Protein AF-D9XPL3-F1 (afdb_monomer_lite)

Structure (mmCIF, N/CA/C/O backbone):
data_AF-D9XPL3-F1
#
_entry.id   AF-D9XPL3-F1
#
loop_
_atom_site.group_PDB
_atom_site.id
_atom_site.type_symbol
_atom_site.label_atom_id
_atom_site.label_alt_id
_atom_site.label_comp_id
_atom_site.label_asym_id
_atom_site.label_entity_id
_atom_site.label_seq_id
_atom_site.pdbx_PDB_ins_code
_atom_site.Cartn_x
_atom_site.Cartn_y
_atom_site.Cartn_z
_atom_site.occupancy
_atom_site.B_iso_or_equiv
_atom_site.auth_seq_id
_atom_site.auth_comp_id
_atom_site.auth_asym_id
_atom_site.auth_atom_id
_atom_site.pdbx_PDB_model_num
ATOM 1 N N . ARG A 1 1 ? -35.075 23.722 -64.804 1.00 48.12 1 ARG A N 1
ATOM 2 C CA . ARG A 1 1 ? -35.517 22.587 -63.957 1.00 48.12 1 ARG A CA 1
ATOM 3 C C . ARG A 1 1 ? -35.398 21.307 -64.775 1.00 48.12 1 ARG A C 1
ATOM 5 O O . ARG A 1 1 ? -35.584 21.422 -65.984 1.00 48.12 1 ARG A O 1
ATOM 12 N N . PRO A 1 2 ? -35.054 20.153 -64.180 1.00 50.97 2 PRO A N 1
ATOM 13 C CA . PRO A 1 2 ? -35.128 19.821 -62.749 1.00 50.97 2 PRO A CA 1
ATOM 14 C C . PRO A 1 2 ? -33.791 20.098 -62.037 1.00 50.97 2 PRO A C 1
ATOM 16 O O . PRO A 1 2 ? -32.741 20.013 -62.657 1.00 50.97 2 PRO A O 1
ATOM 19 N N . ASP A 1 3 ? -33.767 20.752 -60.878 1.00 35.22 3 ASP A N 1
ATOM 20 C CA . ASP A 1 3 ? -34.255 20.353 -59.541 1.00 35.22 3 ASP A CA 1
ATOM 21 C C . ASP A 1 3 ? -33.229 19.480 -58.806 1.00 35.22 3 ASP A C 1
ATOM 23 O O . ASP A 1 3 ? -32.960 18.344 -59.182 1.00 35.22 3 ASP A O 1
ATOM 27 N N . GLY A 1 4 ? -32.644 20.069 -57.762 1.00 40.88 4 GLY A N 1
ATOM 28 C CA . GLY A 1 4 ? -31.617 19.480 -56.910 1.00 40.88 4 GLY A CA 1
ATOM 29 C C . GLY A 1 4 ? -31.113 20.490 -55.880 1.00 40.88 4 GLY A C 1
ATOM 30 O O . GLY A 1 4 ? -29.925 20.783 -55.816 1.00 40.88 4 GLY A O 1
ATOM 31 N N . GLU A 1 5 ? -32.044 21.089 -55.141 1.00 39.19 5 GLU A N 1
ATOM 32 C CA . GLU A 1 5 ? -31.789 21.881 -53.940 1.00 39.19 5 GLU A CA 1
ATOM 33 C C . GLU A 1 5 ? -31.212 20.954 -52.859 1.00 39.19 5 GLU A C 1
ATOM 35 O O . GLU A 1 5 ? -31.862 19.986 -52.469 1.00 39.19 5 GLU A O 1
ATOM 40 N N . VAL A 1 6 ? -29.988 21.219 -52.391 1.00 47.56 6 VAL A N 1
ATOM 41 C CA . VAL A 1 6 ? -29.463 20.606 -51.164 1.00 47.56 6 VAL A CA 1
ATOM 42 C C . VAL A 1 6 ? -28.973 21.718 -50.253 1.00 47.56 6 VAL A C 1
ATOM 44 O O . VAL A 1 6 ? -27.878 22.262 -50.389 1.00 47.56 6 VAL A O 1
ATOM 47 N N . ASP A 1 7 ? -29.874 22.061 -49.345 1.00 41.50 7 ASP A N 1
ATOM 48 C CA . ASP A 1 7 ? -29.659 22.838 -48.141 1.00 41.50 7 ASP A CA 1
ATOM 49 C C . ASP A 1 7 ? -28.531 22.201 -47.305 1.00 41.50 7 ASP A C 1
ATOM 51 O O . ASP A 1 7 ? -28.655 21.074 -46.827 1.00 41.50 7 ASP A O 1
ATOM 55 N N . ALA A 1 8 ? -27.421 22.921 -47.133 1.00 40.47 8 ALA A N 1
ATOM 56 C CA . ALA A 1 8 ? -26.372 22.588 -46.172 1.00 40.47 8 ALA A CA 1
ATOM 57 C C . ALA A 1 8 ? -26.423 23.561 -44.985 1.00 40.47 8 ALA A C 1
ATOM 59 O O . ALA A 1 8 ? -25.415 24.134 -44.564 1.00 40.47 8 ALA A O 1
ATOM 60 N N . ARG A 1 9 ? -27.624 23.764 -44.430 1.00 38.47 9 ARG A N 1
ATOM 61 C CA . ARG A 1 9 ? -27.796 24.196 -43.044 1.00 38.47 9 ARG A CA 1
ATOM 62 C C . ARG A 1 9 ? -26.889 23.375 -42.128 1.00 38.47 9 ARG A C 1
ATOM 64 O O . ARG A 1 9 ? -27.020 22.163 -42.005 1.00 38.47 9 ARG A O 1
ATOM 71 N N . ALA A 1 10 ? -26.025 24.106 -41.432 1.00 42.62 10 ALA A N 1
ATOM 72 C CA . ALA A 1 10 ? -25.700 23.886 -40.032 1.00 42.62 10 ALA A CA 1
ATOM 73 C C . ALA A 1 10 ? -25.395 22.432 -39.636 1.00 42.62 10 ALA A C 1
ATOM 75 O O . ALA A 1 10 ? -26.112 21.836 -38.836 1.00 42.62 10 ALA A O 1
ATOM 76 N N . HIS A 1 11 ? -24.259 21.898 -40.088 1.00 35.59 11 HIS A N 1
ATOM 77 C CA . HIS A 1 11 ? -23.628 20.798 -39.365 1.00 35.59 11 HIS A CA 1
ATOM 78 C C . HIS A 1 11 ? -22.646 21.367 -38.341 1.00 35.59 11 HIS A C 1
ATOM 80 O O . HIS A 1 11 ? -21.450 21.517 -38.575 1.00 35.59 11 HIS A O 1
ATOM 86 N N . ARG A 1 12 ? -23.212 21.747 -37.195 1.00 41.97 12 ARG A N 1
ATOM 87 C CA . ARG A 1 12 ? -22.509 21.832 -35.919 1.00 41.97 12 ARG A CA 1
ATOM 88 C C . ARG A 1 12 ? -22.248 20.388 -35.484 1.00 41.97 12 ARG A C 1
ATOM 90 O O . ARG A 1 12 ? -23.215 19.745 -35.080 1.00 41.97 12 ARG A O 1
ATOM 97 N N . PRO A 1 13 ? -21.015 19.855 -35.536 1.00 42.94 13 PRO A N 1
ATOM 98 C CA . PRO A 1 13 ? -20.746 18.620 -34.837 1.00 42.94 13 PRO A CA 1
ATOM 99 C C . PRO A 1 13 ? -20.842 18.904 -33.342 1.00 42.94 13 PRO A C 1
ATOM 101 O O . PRO A 1 13 ? -20.335 19.891 -32.799 1.00 42.94 13 PRO A O 1
ATOM 104 N N . GLU A 1 14 ? -21.642 18.054 -32.734 1.00 38.28 14 GLU A N 1
ATOM 105 C CA . GLU A 1 14 ? -22.142 18.139 -31.391 1.00 38.28 14 GLU A CA 1
ATOM 106 C C . GLU A 1 14 ? -21.009 18.103 -30.369 1.00 38.28 14 GLU A C 1
ATOM 108 O O . GLU A 1 14 ? -19.938 17.531 -30.579 1.00 38.28 14 GLU A O 1
ATOM 113 N N . ARG A 1 15 ? -21.295 18.718 -29.219 1.00 48.12 15 ARG A N 1
ATOM 114 C CA . ARG A 1 15 ? -20.621 18.457 -27.951 1.00 48.12 15 ARG A CA 1
ATOM 115 C C . ARG A 1 15 ? -20.613 16.944 -27.721 1.00 48.12 15 ARG A C 1
ATOM 117 O O . ARG A 1 15 ? -21.549 16.408 -27.133 1.00 48.12 15 ARG A O 1
ATOM 124 N N . SER A 1 16 ? -19.555 16.274 -28.161 1.00 38.81 16 SER A N 1
ATOM 125 C CA . SER A 1 16 ? -19.302 14.897 -27.777 1.00 38.81 16 SER A CA 1
ATOM 126 C C . SER A 1 16 ? -18.972 14.892 -26.294 1.00 38.81 16 SER A C 1
ATOM 128 O O . SER A 1 16 ? -17.940 15.402 -25.863 1.00 38.81 16 SER A O 1
ATOM 130 N N . GLY A 1 17 ? -19.950 14.408 -25.533 1.00 37.59 17 GLY A N 1
ATOM 131 C CA . GLY A 1 17 ? -19.756 13.648 -24.313 1.00 37.59 17 GLY A CA 1
ATOM 132 C C . GLY A 1 17 ? -18.852 14.294 -23.280 1.00 37.59 17 GLY A C 1
ATOM 133 O O . GLY A 1 17 ? -17.640 14.104 -23.280 1.00 37.59 17 GLY A O 1
ATOM 134 N N . ARG A 1 18 ? -19.484 14.921 -22.283 1.00 40.72 18 ARG A N 1
ATOM 135 C CA . ARG A 1 18 ? -18.960 14.887 -20.916 1.00 40.72 18 ARG A CA 1
ATOM 136 C C . ARG A 1 18 ? -18.408 13.479 -20.662 1.00 40.72 18 ARG A C 1
ATOM 138 O O . ARG A 1 18 ? -19.192 12.535 -20.584 1.00 40.72 18 ARG A O 1
ATOM 145 N N . MET A 1 19 ? -17.094 13.348 -20.497 1.00 36.28 19 MET A N 1
ATOM 146 C CA . MET A 1 19 ? -16.513 12.209 -19.795 1.00 36.28 19 MET A CA 1
ATOM 147 C C . MET A 1 19 ? -16.949 12.333 -18.335 1.00 36.28 19 MET A C 1
ATOM 149 O O . MET A 1 19 ? -16.265 12.893 -17.485 1.00 36.28 19 MET A O 1
ATOM 153 N N . SER A 1 20 ? -18.182 11.907 -18.087 1.00 43.06 20 SER A N 1
ATOM 154 C CA . SER A 1 20 ? -18.718 11.694 -16.760 1.00 43.06 20 SER A CA 1
ATOM 155 C C . SER A 1 20 ? -17.988 10.495 -16.158 1.00 43.06 20 SER A C 1
ATOM 157 O O . SER A 1 20 ? -17.951 9.426 -16.764 1.00 43.06 20 SER A O 1
ATOM 159 N N . GLY A 1 21 ? -17.404 10.692 -14.974 1.00 41.41 21 GLY A N 1
ATOM 160 C CA . GLY A 1 21 ? -17.215 9.601 -14.019 1.00 41.41 21 GLY A CA 1
ATOM 161 C C . GLY A 1 21 ? -15.802 9.067 -13.794 1.00 41.41 21 GLY A C 1
ATOM 162 O O . GLY A 1 21 ? -15.675 7.889 -13.480 1.00 41.41 21 GLY A O 1
ATOM 163 N N . ARG A 1 22 ? -14.734 9.871 -13.893 1.00 50.78 22 ARG A N 1
ATOM 164 C CA . ARG A 1 22 ? -13.406 9.442 -13.411 1.00 50.78 22 ARG A CA 1
ATOM 165 C C . ARG A 1 22 ? -12.919 10.371 -12.299 1.00 50.78 22 ARG A C 1
ATOM 167 O O . ARG A 1 22 ? -12.231 11.349 -12.554 1.00 50.78 22 ARG A O 1
ATOM 174 N N . GLY A 1 23 ? -13.355 10.065 -11.076 1.00 50.94 23 GLY A N 1
ATOM 175 C CA . GLY A 1 23 ? -12.946 10.751 -9.847 1.00 50.94 23 GLY A CA 1
ATOM 176 C C . GLY A 1 23 ? -14.115 11.347 -9.068 1.00 50.94 23 GLY A C 1
ATOM 177 O O . GLY A 1 23 ? -14.275 12.558 -9.028 1.00 50.94 23 GLY A O 1
ATOM 178 N N . ALA A 1 24 ? -14.929 10.508 -8.434 1.00 59.75 24 ALA A N 1
ATOM 179 C CA . ALA A 1 24 ? -15.797 10.957 -7.345 1.00 59.75 24 ALA A CA 1
ATOM 180 C C . ALA A 1 24 ? -15.523 10.101 -6.106 1.00 59.75 24 ALA A C 1
ATOM 182 O O . ALA A 1 24 ? -16.426 9.535 -5.500 1.00 59.75 24 ALA A O 1
ATOM 183 N N . GLY A 1 25 ? -14.236 9.966 -5.769 1.00 63.28 25 GLY A N 1
ATOM 184 C CA . GLY A 1 25 ? -13.883 9.702 -4.381 1.00 63.28 25 GLY A CA 1
ATOM 185 C C . GLY A 1 25 ? -14.303 10.908 -3.530 1.00 63.28 25 GLY A C 1
ATOM 186 O O . GLY A 1 25 ? -14.423 12.015 -4.071 1.00 63.28 25 GLY A O 1
ATOM 187 N N . PRO A 1 26 ? -14.559 10.722 -2.227 1.00 77.38 26 PRO A N 1
ATOM 188 C CA . PRO A 1 26 ? -14.839 11.843 -1.341 1.00 77.38 26 PRO A CA 1
ATOM 189 C C . PRO A 1 26 ? -13.692 12.857 -1.435 1.00 77.38 26 PRO A C 1
ATOM 191 O O . PRO A 1 26 ? -12.517 12.485 -1.431 1.00 77.38 26 PRO A O 1
ATOM 194 N N . ASN A 1 27 ? -14.026 14.143 -1.558 1.00 89.50 27 ASN A N 1
ATOM 195 C CA . ASN A 1 27 ? -13.013 15.191 -1.446 1.00 89.50 27 ASN A CA 1
ATOM 196 C C . ASN A 1 27 ? -12.451 15.215 -0.012 1.00 89.50 27 ASN A C 1
ATOM 198 O O . ASN A 1 27 ? -13.060 14.656 0.902 1.00 89.50 27 ASN A O 1
ATOM 202 N N . ALA A 1 28 ? -11.297 15.856 0.189 1.00 88.62 28 ALA A N 1
ATOM 203 C CA . ALA A 1 28 ? -10.603 15.839 1.479 1.00 88.62 28 ALA A CA 1
ATOM 204 C C . ALA A 1 28 ? -11.496 16.302 2.644 1.00 88.62 28 ALA A C 1
ATOM 206 O O . ALA A 1 28 ? -11.501 15.680 3.699 1.00 88.62 28 ALA A O 1
ATOM 207 N N . GLU A 1 29 ? -12.305 17.340 2.426 1.00 90.81 29 GLU A N 1
ATOM 208 C CA . GLU A 1 29 ? -13.243 17.855 3.427 1.00 90.81 29 GLU A CA 1
ATOM 209 C C . GLU A 1 29 ? -14.322 16.824 3.796 1.00 90.81 29 GLU A C 1
ATOM 211 O O . GLU A 1 29 ? -14.607 16.597 4.967 1.00 90.81 29 GLU A O 1
ATOM 216 N N . THR A 1 30 ? -14.909 16.161 2.799 1.00 95.00 30 THR A N 1
ATOM 217 C CA . THR A 1 30 ? -15.938 15.137 3.017 1.00 95.00 30 THR A CA 1
ATOM 218 C C . THR A 1 30 ? -15.348 13.907 3.695 1.00 95.00 30 THR A C 1
ATOM 220 O O . THR A 1 30 ? -15.954 13.386 4.623 1.00 95.00 30 THR A O 1
ATOM 223 N N . ALA A 1 31 ? -14.160 13.469 3.276 1.00 91.25 31 ALA A N 1
ATOM 224 C CA . ALA A 1 31 ? -13.456 12.363 3.914 1.00 91.25 31 ALA A CA 1
ATOM 225 C C . ALA A 1 31 ? -13.111 12.685 5.378 1.00 91.25 31 ALA A C 1
ATOM 227 O O . ALA A 1 31 ? -13.326 11.842 6.243 1.00 91.25 31 ALA A O 1
ATOM 228 N N . GLY A 1 32 ? -12.649 13.910 5.659 1.00 92.06 32 GLY A N 1
ATOM 229 C CA . GLY A 1 32 ? -12.370 14.387 7.015 1.00 92.06 32 GLY A CA 1
ATOM 230 C C . GLY A 1 32 ? -13.606 14.336 7.909 1.00 92.06 32 GLY A C 1
ATOM 231 O O . GLY A 1 32 ? -13.573 13.682 8.947 1.00 92.06 32 GLY A O 1
ATOM 232 N N . ARG A 1 33 ? -14.731 14.900 7.447 1.00 95.44 33 ARG A N 1
ATOM 233 C CA . ARG A 1 33 ? -16.010 14.819 8.175 1.00 95.44 33 ARG A CA 1
ATOM 234 C C . ARG A 1 33 ? -16.449 13.383 8.441 1.00 95.44 33 ARG A C 1
ATOM 236 O O . ARG A 1 33 ? -16.881 13.071 9.539 1.00 95.44 33 ARG A O 1
ATOM 243 N N . MET A 1 34 ? -16.318 12.492 7.460 1.00 94.44 34 MET A N 1
ATOM 244 C CA . MET A 1 34 ? -16.678 11.082 7.646 1.00 94.44 34 MET A CA 1
ATOM 245 C C . MET A 1 34 ? -15.810 10.394 8.709 1.00 94.44 34 MET A C 1
ATOM 247 O O . MET A 1 34 ? -16.309 9.540 9.438 1.00 94.44 34 MET A O 1
ATOM 251 N N . VAL A 1 35 ? -14.521 10.741 8.799 1.00 94.56 35 VAL A N 1
ATOM 252 C CA . VAL A 1 35 ? -13.630 10.233 9.852 1.00 94.56 35 VAL A CA 1
ATOM 253 C C . VAL A 1 35 ? -14.046 10.788 11.215 1.00 94.56 35 VAL A C 1
ATOM 255 O O . VAL A 1 35 ? -14.193 10.005 12.150 1.00 94.56 35 VAL A O 1
ATOM 258 N N . GLU A 1 36 ? -14.309 12.093 11.318 1.00 93.69 36 GLU A N 1
ATOM 259 C CA . GLU A 1 36 ? -14.805 12.735 12.547 1.00 93.69 36 GLU A CA 1
ATOM 260 C C . GLU A 1 36 ? -16.113 12.088 13.030 1.00 93.69 36 GLU A C 1
ATOM 262 O O . GLU A 1 36 ? -16.194 11.641 14.168 1.00 93.69 36 GLU A O 1
ATOM 267 N N . GLU A 1 37 ? -17.092 11.895 12.143 1.00 95.38 37 GLU A N 1
ATOM 268 C CA . GLU A 1 37 ? -18.366 11.231 12.461 1.00 95.38 37 GLU A CA 1
ATOM 269 C C . GLU A 1 37 ? -18.197 9.773 12.931 1.00 95.38 37 GLU A C 1
ATOM 271 O O . GLU A 1 37 ? -19.024 9.239 13.677 1.00 95.38 37 GLU A O 1
ATOM 276 N N . VAL A 1 38 ? -17.164 9.066 12.465 1.00 94.69 38 VAL A N 1
ATOM 277 C CA . VAL A 1 38 ? -16.837 7.719 12.961 1.00 94.69 38 VAL A CA 1
ATOM 278 C C . VAL A 1 38 ? -16.235 7.804 14.362 1.00 94.69 38 VAL A C 1
ATOM 280 O O . VAL A 1 38 ? -16.664 7.052 15.238 1.00 94.69 38 VAL A O 1
ATOM 283 N N . LEU A 1 39 ? -15.287 8.715 14.583 1.00 92.94 39 LEU A N 1
ATOM 284 C CA . LEU A 1 39 ? -14.636 8.906 15.879 1.00 92.94 39 LEU A CA 1
ATOM 285 C C . LEU A 1 39 ? -15.635 9.363 16.951 1.00 92.94 39 LEU A C 1
ATOM 287 O O . LEU A 1 39 ? -15.664 8.780 18.032 1.00 92.94 39 LEU A O 1
ATOM 291 N N . ASP A 1 40 ? -16.529 10.298 16.628 1.00 93.69 40 ASP A N 1
ATOM 292 C CA . ASP A 1 40 ? -17.588 10.766 17.530 1.00 93.69 40 ASP A CA 1
ATOM 293 C C . ASP A 1 40 ? -18.536 9.633 17.935 1.00 93.69 40 ASP A C 1
ATOM 295 O O . ASP A 1 40 ? -18.924 9.512 19.101 1.00 93.69 40 ASP A O 1
ATOM 299 N N . ARG A 1 41 ? -18.889 8.747 16.993 1.00 93.44 41 ARG A N 1
ATOM 300 C CA . ARG A 1 41 ? -19.705 7.564 17.300 1.00 93.44 41 ARG A CA 1
ATOM 301 C C . ARG A 1 41 ? -18.987 6.610 18.246 1.00 93.44 41 ARG A C 1
ATOM 303 O O . ARG A 1 41 ? -19.622 6.116 19.176 1.00 93.44 41 ARG A O 1
ATOM 310 N N . ILE A 1 42 ? -17.691 6.375 18.045 1.00 92.94 42 ILE A N 1
ATOM 311 C CA . ILE A 1 42 ? -16.877 5.550 18.952 1.00 92.94 42 ILE A CA 1
ATOM 312 C C . ILE A 1 42 ? -16.826 6.198 20.344 1.00 92.94 42 ILE A C 1
ATOM 314 O O . ILE A 1 42 ? -17.099 5.527 21.337 1.00 92.94 42 ILE A O 1
ATOM 318 N N . ALA A 1 43 ? -16.6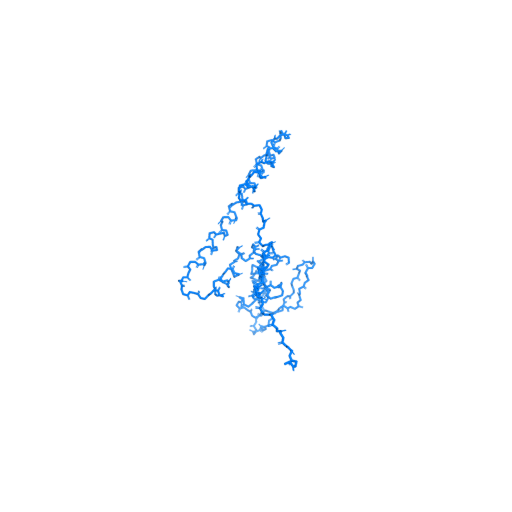01 7.513 20.418 1.00 90.06 43 ALA A N 1
ATOM 319 C CA . ALA A 1 43 ? -16.577 8.262 21.672 1.00 90.06 43 ALA A CA 1
ATOM 320 C C . ALA A 1 43 ? -17.911 8.234 22.421 1.00 90.06 43 ALA A C 1
ATOM 322 O O . ALA A 1 43 ? -17.936 8.071 23.643 1.00 90.06 43 ALA A O 1
ATOM 323 N N . SER A 1 44 ? -19.029 8.316 21.699 1.00 92.19 44 SER A N 1
ATOM 324 C CA . SER A 1 44 ? -20.368 8.269 22.292 1.00 92.19 44 SER A CA 1
ATOM 325 C C . SER A 1 44 ? -20.693 6.938 22.985 1.00 92.19 44 SER A C 1
ATOM 327 O O . SER A 1 44 ? -21.550 6.908 23.868 1.00 92.19 44 SER A O 1
ATOM 329 N N . ALA A 1 45 ? -19.992 5.850 22.642 1.00 87.62 45 ALA A N 1
ATOM 330 C CA . ALA A 1 45 ? -20.152 4.549 23.291 1.00 87.62 45 ALA A CA 1
ATOM 331 C C . ALA A 1 45 ? -19.512 4.483 24.695 1.00 87.62 45 ALA A C 1
ATOM 333 O O . ALA A 1 45 ? -19.766 3.533 25.434 1.00 87.62 45 ALA A O 1
ATOM 334 N N . GLY A 1 46 ? -18.715 5.488 25.083 1.00 82.56 46 GLY A N 1
ATOM 335 C CA . GLY A 1 46 ? -18.151 5.628 26.431 1.00 82.56 46 GLY A CA 1
ATOM 336 C C . GLY A 1 46 ? -16.911 4.776 26.722 1.00 82.56 46 GLY A C 1
ATOM 337 O O . GLY A 1 46 ? -16.445 4.766 27.862 1.00 82.56 46 GLY A O 1
ATOM 338 N N . ASP A 1 47 ? -16.355 4.082 25.725 1.00 91.00 47 ASP A N 1
ATOM 339 C CA . ASP A 1 47 ? -15.126 3.295 25.866 1.00 91.00 47 ASP A CA 1
ATOM 340 C C . ASP A 1 47 ? -13.894 4.114 25.454 1.00 91.00 47 ASP A C 1
ATOM 342 O O . ASP A 1 47 ? -13.581 4.286 24.275 1.00 91.00 47 ASP A O 1
ATOM 346 N N . ARG A 1 48 ? -13.160 4.596 26.459 1.00 90.25 48 ARG A N 1
ATOM 347 C CA . ARG A 1 48 ? -11.933 5.371 26.260 1.00 90.25 48 ARG A CA 1
ATOM 348 C C . ARG A 1 48 ? -10.841 4.586 25.528 1.00 90.25 48 ARG A C 1
ATOM 350 O O . ARG A 1 48 ? -10.135 5.173 24.712 1.00 90.25 48 ARG A O 1
ATOM 357 N N . ALA A 1 49 ? -10.697 3.289 25.800 1.00 93.62 49 ALA A N 1
ATOM 358 C CA . ALA A 1 49 ? -9.658 2.478 25.169 1.00 93.62 49 ALA A CA 1
ATOM 359 C C . ALA A 1 49 ? -9.948 2.280 23.674 1.00 93.62 49 ALA A C 1
ATOM 361 O O . ALA A 1 49 ? -9.027 2.298 22.852 1.00 93.62 49 ALA A O 1
ATOM 362 N N . ALA A 1 50 ? -11.229 2.151 23.310 1.00 92.88 50 ALA A N 1
ATOM 363 C CA . ALA A 1 50 ? -11.654 2.116 21.915 1.00 92.88 50 ALA A CA 1
ATOM 364 C C . ALA A 1 50 ? -11.363 3.440 21.188 1.00 92.88 50 ALA A C 1
ATOM 366 O O . ALA A 1 50 ? -10.873 3.403 20.059 1.00 92.88 50 ALA A O 1
ATOM 367 N N . CYS A 1 51 ? -11.593 4.594 21.829 1.00 92.56 51 CYS A N 1
ATOM 368 C CA . CYS A 1 51 ? -11.235 5.900 21.259 1.00 92.56 51 CYS A CA 1
ATOM 369 C C . CYS A 1 51 ? -9.734 6.027 21.001 1.00 92.56 51 CYS A C 1
ATOM 371 O O . CYS A 1 51 ? -9.331 6.335 19.882 1.00 92.56 51 CYS A O 1
ATOM 373 N N . GLU A 1 52 ? -8.908 5.741 22.011 1.00 94.38 52 GLU A N 1
ATOM 374 C CA . GLU A 1 52 ? -7.446 5.833 21.900 1.00 94.38 52 GLU A CA 1
ATOM 375 C C . GLU A 1 52 ? -6.918 4.903 20.793 1.00 94.38 52 GLU A C 1
ATOM 377 O O . GLU A 1 52 ? -6.073 5.299 19.991 1.00 94.38 52 GLU A O 1
ATOM 382 N N . SER A 1 53 ? -7.480 3.695 20.679 1.00 95.56 53 SER A N 1
ATOM 383 C CA . SER A 1 53 ? -7.132 2.746 19.613 1.00 95.56 53 SER A CA 1
ATOM 384 C C . SER A 1 53 ? -7.549 3.238 18.221 1.00 95.56 53 SER A C 1
ATOM 386 O O . SER A 1 53 ? -6.821 3.028 17.250 1.00 95.56 53 SER A O 1
ATOM 388 N N . ALA A 1 54 ? -8.714 3.881 18.100 1.00 94.69 54 ALA A N 1
ATOM 389 C CA . ALA A 1 54 ? -9.202 4.417 16.832 1.00 94.69 54 ALA A CA 1
ATOM 390 C C . ALA A 1 54 ? -8.366 5.615 16.357 1.00 94.69 54 ALA A C 1
ATOM 392 O O . ALA A 1 54 ? -8.004 5.684 15.182 1.00 94.69 54 ALA A O 1
ATOM 393 N N . GLU A 1 55 ? -8.015 6.528 17.263 1.00 93.88 55 GLU A N 1
ATOM 394 C CA . GLU A 1 55 ? -7.127 7.655 16.966 1.00 93.88 55 GLU A CA 1
ATOM 395 C C . GLU A 1 55 ? -5.730 7.184 16.548 1.00 93.88 55 GLU A C 1
ATOM 397 O O . GLU A 1 55 ? -5.172 7.687 15.569 1.00 93.88 55 GLU A O 1
ATOM 402 N N . GLU A 1 56 ? -5.179 6.189 17.248 1.00 96.88 56 GLU A N 1
ATOM 403 C CA . GLU A 1 56 ? -3.887 5.597 16.900 1.00 96.88 56 GLU A CA 1
ATOM 404 C C . GLU A 1 56 ? -3.930 4.920 15.526 1.00 96.88 56 GLU A C 1
ATOM 406 O O . GLU A 1 56 ? -3.036 5.130 14.706 1.00 96.88 56 GLU A O 1
ATOM 411 N N . LEU A 1 57 ? -4.999 4.180 15.215 1.00 96.81 57 LEU A N 1
ATOM 412 C CA . LEU A 1 57 ? -5.187 3.590 13.890 1.00 96.81 57 LEU A CA 1
ATOM 413 C C . LEU A 1 57 ? -5.175 4.661 12.789 1.00 96.81 57 LEU A C 1
ATOM 415 O O . LEU A 1 57 ? -4.489 4.492 11.780 1.00 96.81 57 LEU A O 1
ATOM 419 N N . VAL A 1 58 ? -5.907 5.766 12.973 1.00 96.19 58 VAL A N 1
ATOM 420 C CA . VAL A 1 58 ? -5.920 6.875 12.004 1.00 96.19 58 VAL A CA 1
ATOM 421 C C . VAL A 1 58 ? -4.520 7.465 11.849 1.00 96.19 58 VAL A C 1
ATOM 423 O O . VAL A 1 58 ? -4.073 7.671 10.722 1.00 96.19 58 VAL A O 1
ATOM 426 N N . ARG A 1 59 ? -3.802 7.691 12.954 1.00 95.88 59 ARG A N 1
ATOM 427 C CA . ARG A 1 59 ? -2.432 8.221 12.940 1.00 95.88 59 ARG A CA 1
ATOM 428 C C . ARG A 1 59 ? -1.487 7.332 12.135 1.00 95.88 59 ARG A C 1
ATOM 430 O O . ARG A 1 59 ? -0.860 7.824 11.200 1.00 95.88 59 ARG A O 1
ATOM 437 N N . VAL A 1 60 ? -1.447 6.035 12.444 1.00 98.06 60 VAL A N 1
ATOM 438 C CA . VAL A 1 60 ? -0.587 5.056 11.761 1.00 98.06 60 VAL A CA 1
ATOM 439 C C . VAL A 1 60 ? -0.913 4.982 10.270 1.00 98.06 60 VAL A C 1
ATOM 441 O O . VAL A 1 60 ? -0.007 4.983 9.437 1.00 98.06 60 VAL A O 1
ATOM 444 N N . LEU A 1 61 ? -2.200 4.967 9.902 1.00 95.88 61 LEU A N 1
ATOM 445 C CA . LEU A 1 61 ? -2.602 4.958 8.494 1.00 95.88 61 LEU A CA 1
ATOM 446 C C . LEU A 1 61 ? -2.173 6.239 7.772 1.00 95.88 61 LEU A C 1
ATOM 448 O O . LEU A 1 61 ? -1.624 6.164 6.674 1.00 95.88 61 LEU A O 1
ATOM 452 N N . MET A 1 62 ? -2.391 7.411 8.370 1.00 95.44 62 MET A N 1
ATOM 453 C CA . MET A 1 62 ? -2.017 8.686 7.755 1.00 95.44 62 MET A CA 1
ATOM 454 C C . MET A 1 62 ? -0.502 8.835 7.602 1.00 95.44 62 MET A C 1
ATOM 456 O O . MET A 1 62 ? -0.048 9.338 6.575 1.00 95.44 62 MET A O 1
ATOM 460 N N . GLU A 1 63 ? 0.279 8.357 8.570 1.00 96.94 63 GLU A N 1
ATOM 461 C CA . GLU A 1 63 ? 1.738 8.305 8.471 1.00 96.94 63 GLU A CA 1
ATOM 462 C C . GLU A 1 63 ? 2.189 7.371 7.341 1.00 96.94 63 GLU A C 1
ATOM 464 O O . GLU A 1 63 ? 2.994 7.764 6.495 1.00 96.94 63 GLU A O 1
ATOM 469 N N . PHE A 1 64 ? 1.605 6.174 7.259 1.00 95.69 64 PHE A N 1
ATOM 470 C CA . PHE A 1 64 ? 1.893 5.201 6.206 1.00 95.69 64 PHE A CA 1
ATOM 471 C C . PHE A 1 64 ? 1.606 5.750 4.797 1.00 95.69 64 PHE A C 1
ATOM 473 O O . PHE A 1 64 ? 2.469 5.694 3.916 1.00 95.69 64 PHE A O 1
ATOM 480 N N . TYR A 1 65 ? 0.425 6.340 4.578 1.00 95.50 65 TYR A N 1
ATOM 481 C CA . TYR A 1 65 ? 0.090 6.965 3.294 1.00 95.50 65 TYR A CA 1
ATOM 482 C C . TYR A 1 65 ? 0.948 8.205 3.015 1.00 95.50 65 TYR A C 1
ATOM 484 O O . TYR A 1 65 ? 1.387 8.405 1.882 1.00 95.50 65 TYR A O 1
ATOM 492 N N . GLY A 1 66 ? 1.234 9.017 4.037 1.00 97.00 66 GLY A N 1
ATOM 493 C CA . GLY A 1 66 ? 2.124 10.171 3.928 1.00 97.00 66 GLY A CA 1
ATOM 494 C C . GLY A 1 66 ? 3.525 9.779 3.452 1.00 97.00 66 GLY A C 1
ATOM 495 O O . GLY A 1 66 ? 4.048 10.389 2.517 1.00 97.00 66 GLY A O 1
ATOM 496 N N . ALA A 1 67 ? 4.098 8.715 4.023 1.00 97.00 67 ALA A N 1
ATOM 497 C CA . ALA A 1 67 ? 5.387 8.169 3.610 1.00 97.00 67 ALA A CA 1
ATOM 498 C C . ALA A 1 67 ? 5.368 7.704 2.146 1.00 97.00 67 ALA A C 1
ATOM 500 O O . ALA A 1 67 ? 6.293 8.002 1.387 1.00 97.00 67 ALA A O 1
ATOM 501 N N . ALA A 1 68 ? 4.297 7.035 1.712 1.00 95.62 68 ALA A N 1
ATOM 502 C CA . ALA A 1 68 ? 4.164 6.603 0.326 1.00 95.62 68 ALA A CA 1
ATOM 503 C C . ALA A 1 68 ? 4.092 7.778 -0.656 1.00 95.62 68 ALA A C 1
ATOM 505 O O . ALA A 1 68 ? 4.761 7.759 -1.690 1.00 95.62 68 ALA A O 1
ATOM 506 N N . PHE A 1 69 ? 3.326 8.822 -0.329 1.00 96.69 69 PHE A N 1
ATOM 507 C CA . PHE A 1 69 ? 3.255 10.021 -1.162 1.00 96.69 69 PHE A CA 1
ATOM 508 C C . PHE A 1 69 ? 4.592 10.758 -1.225 1.00 96.69 69 PHE A C 1
ATOM 510 O O . PHE A 1 69 ? 4.990 11.186 -2.307 1.00 96.69 69 PHE A O 1
ATOM 517 N N . ALA A 1 70 ? 5.312 10.863 -0.105 1.00 96.62 70 ALA A N 1
ATOM 518 C CA . ALA A 1 70 ? 6.646 11.455 -0.082 1.00 96.62 70 ALA A CA 1
ATOM 519 C C . ALA A 1 70 ? 7.607 10.700 -1.017 1.00 96.62 70 ALA A C 1
ATOM 521 O O . ALA A 1 70 ? 8.213 11.312 -1.898 1.00 96.62 70 ALA A O 1
ATOM 522 N N . ARG A 1 71 ? 7.661 9.362 -0.914 1.00 94.94 71 ARG A N 1
ATOM 523 C CA . ARG A 1 71 ? 8.489 8.524 -1.801 1.00 94.94 71 ARG A CA 1
ATOM 524 C C . ARG A 1 71 ? 8.089 8.661 -3.265 1.00 94.94 71 ARG A C 1
ATOM 526 O O . ARG A 1 71 ? 8.957 8.824 -4.119 1.00 94.94 71 ARG A O 1
ATOM 533 N N . ALA A 1 72 ? 6.789 8.652 -3.565 1.00 94.56 72 ALA A N 1
ATOM 534 C CA . ALA A 1 72 ? 6.300 8.838 -4.927 1.00 94.56 72 ALA A CA 1
ATOM 535 C C . ALA A 1 72 ? 6.764 10.180 -5.514 1.00 94.56 72 ALA A C 1
ATOM 537 O O . ALA A 1 72 ? 7.278 10.225 -6.632 1.00 94.56 72 ALA A O 1
ATOM 538 N N . MET A 1 73 ? 6.647 11.268 -4.750 1.00 95.06 73 MET A N 1
ATOM 539 C CA . MET A 1 73 ? 7.100 12.590 -5.185 1.00 95.06 73 MET A CA 1
ATOM 540 C C . MET A 1 73 ? 8.615 12.637 -5.404 1.00 95.06 73 MET A C 1
ATOM 542 O O . MET A 1 73 ? 9.064 13.198 -6.404 1.00 95.06 73 MET A O 1
ATOM 546 N N . ASP A 1 74 ? 9.408 12.011 -4.537 1.00 93.44 74 ASP A N 1
ATOM 547 C CA . ASP A 1 74 ? 10.861 11.941 -4.715 1.00 93.44 74 ASP A CA 1
ATOM 548 C C . ASP A 1 74 ? 11.263 11.144 -5.964 1.00 93.44 74 ASP A C 1
ATOM 550 O O . ASP A 1 74 ? 12.119 11.589 -6.735 1.00 93.44 74 ASP A O 1
ATOM 554 N N . LEU A 1 75 ? 10.601 10.018 -6.240 1.00 91.69 75 LEU A N 1
ATOM 555 C CA . LEU A 1 75 ? 10.830 9.224 -7.454 1.00 91.69 75 LEU A CA 1
ATOM 556 C C . LEU A 1 75 ? 10.495 10.008 -8.729 1.00 91.69 75 LEU A C 1
ATOM 558 O O . LEU A 1 75 ? 11.208 9.891 -9.731 1.00 91.69 75 LEU A O 1
ATOM 562 N N . LEU A 1 76 ? 9.448 10.836 -8.682 1.00 90.44 76 LEU A N 1
ATOM 563 C CA . LEU A 1 76 ? 9.003 11.671 -9.799 1.00 90.44 76 LEU A CA 1
ATOM 564 C C . LEU A 1 76 ? 9.883 12.906 -10.035 1.00 90.44 76 LEU A C 1
ATOM 566 O O . LEU A 1 76 ? 9.958 13.384 -11.163 1.00 90.44 76 LEU A O 1
ATOM 570 N N . ARG A 1 77 ? 10.583 13.416 -9.014 1.00 87.12 77 ARG A N 1
ATOM 571 C CA . ARG A 1 77 ? 11.444 14.612 -9.127 1.00 87.12 77 ARG A CA 1
ATOM 572 C C . ARG A 1 77 ? 12.710 14.417 -9.968 1.00 87.12 77 ARG A C 1
ATOM 574 O O . ARG A 1 77 ? 13.387 15.395 -10.284 1.00 87.12 77 ARG A O 1
ATOM 581 N N . HIS A 1 78 ? 13.056 13.184 -10.325 1.00 73.50 78 HIS A N 1
ATOM 582 C CA . HIS A 1 78 ? 14.282 12.879 -11.056 1.00 73.50 78 HIS A CA 1
ATOM 583 C C . HIS A 1 78 ? 14.173 13.248 -12.548 1.00 73.50 78 HIS A C 1
ATOM 585 O O . HIS A 1 78 ? 13.835 12.405 -13.376 1.00 73.50 78 HIS A O 1
ATOM 591 N N . GLY A 1 79 ? 14.545 14.492 -12.871 1.00 64.62 79 GLY A N 1
ATOM 592 C CA . GLY A 1 79 ? 14.878 14.969 -14.218 1.00 64.62 79 GLY A CA 1
ATOM 593 C C . GLY A 1 79 ? 13.686 15.529 -15.014 1.00 64.62 79 GLY A C 1
ATOM 594 O O . GLY A 1 79 ? 12.765 14.772 -15.307 1.00 64.62 79 GLY A O 1
ATOM 595 N N . PRO A 1 80 ? 13.701 16.813 -15.431 1.00 68.06 80 PRO A N 1
ATOM 596 C CA . PRO A 1 80 ? 12.626 17.398 -16.247 1.00 68.06 80 PRO A CA 1
ATOM 597 C C . PRO A 1 80 ? 12.453 16.710 -17.614 1.00 68.06 80 PRO A C 1
ATOM 599 O O . PRO A 1 80 ? 11.364 16.753 -18.177 1.00 68.06 80 PRO A O 1
ATOM 602 N N . ASP A 1 81 ? 13.493 16.025 -18.101 1.00 81.56 81 ASP A N 1
ATOM 603 C CA . ASP A 1 81 ? 13.508 15.325 -19.392 1.00 81.56 81 ASP A CA 1
ATOM 604 C C . ASP A 1 81 ? 13.297 13.805 -19.273 1.00 81.56 81 ASP A C 1
ATOM 606 O O . ASP A 1 81 ? 13.420 13.078 -20.262 1.00 81.56 81 ASP A O 1
ATOM 610 N N . ARG A 1 82 ? 12.995 13.286 -18.072 1.00 84.69 82 ARG A N 1
ATOM 611 C CA . ARG A 1 82 ? 12.764 11.847 -17.894 1.00 84.69 82 ARG A CA 1
ATOM 612 C C . ARG A 1 82 ? 11.506 11.421 -18.669 1.00 84.69 82 ARG A C 1
ATOM 614 O O . ARG A 1 82 ? 10.429 11.978 -18.439 1.00 84.69 82 ARG A O 1
ATOM 621 N N . PRO A 1 83 ? 11.578 10.374 -19.513 1.00 89.00 83 PRO A N 1
ATOM 622 C CA . PRO A 1 83 ? 10.396 9.817 -20.157 1.00 89.00 83 PRO A CA 1
ATOM 623 C C . PRO A 1 83 ? 9.352 9.369 -19.128 1.00 89.00 83 PRO A C 1
ATOM 625 O O . PRO A 1 83 ? 9.668 8.659 -18.173 1.00 89.00 83 PRO A O 1
ATOM 628 N N . ALA A 1 84 ? 8.076 9.691 -19.361 1.00 87.25 84 ALA A N 1
ATOM 629 C CA . ALA A 1 84 ? 6.981 9.326 -18.452 1.00 87.25 84 ALA A CA 1
ATOM 630 C C . ALA A 1 84 ? 6.948 7.821 -18.114 1.00 87.25 84 ALA A C 1
ATOM 632 O O . ALA A 1 84 ? 6.632 7.439 -16.990 1.00 87.25 84 ALA A O 1
ATOM 633 N N . ARG A 1 85 ? 7.330 6.958 -19.065 1.00 87.81 85 ARG A N 1
ATOM 634 C CA . ARG A 1 85 ? 7.418 5.504 -18.856 1.00 87.81 85 ARG A CA 1
ATOM 635 C C . ARG A 1 85 ? 8.446 5.115 -17.795 1.00 87.81 85 ARG A C 1
ATOM 637 O O . ARG A 1 85 ? 8.184 4.212 -17.011 1.00 87.81 85 ARG A O 1
ATOM 644 N N . GLU A 1 86 ? 9.586 5.794 -17.748 1.00 88.62 86 GLU A N 1
ATOM 645 C CA . GLU A 1 86 ? 10.623 5.528 -16.747 1.00 88.62 86 GLU A CA 1
ATOM 646 C C . GLU A 1 86 ? 10.196 6.010 -15.361 1.00 88.62 86 GLU A C 1
ATOM 648 O O . GLU A 1 86 ? 10.454 5.334 -14.369 1.00 88.62 86 GLU A O 1
ATOM 653 N N . ALA A 1 87 ? 9.491 7.143 -15.294 1.00 89.50 87 ALA A N 1
ATOM 654 C CA . ALA A 1 87 ? 8.925 7.651 -14.049 1.00 89.50 87 ALA A CA 1
ATOM 655 C C . ALA A 1 87 ? 7.877 6.684 -13.473 1.00 89.50 87 ALA A C 1
ATOM 657 O O . ALA A 1 87 ? 7.927 6.354 -12.291 1.00 89.50 87 ALA A O 1
ATOM 658 N N . VAL A 1 88 ? 6.983 6.164 -14.321 1.00 90.38 88 VAL A N 1
ATOM 659 C CA . VAL A 1 88 ? 6.015 5.131 -13.926 1.00 90.38 88 VAL A CA 1
ATOM 660 C C . VAL A 1 88 ? 6.733 3.859 -13.481 1.00 90.38 88 VAL A C 1
ATOM 662 O O . VAL A 1 88 ? 6.441 3.355 -12.404 1.00 90.38 88 VAL A O 1
ATOM 665 N N . ALA A 1 89 ? 7.717 3.370 -14.241 1.00 89.12 89 ALA A N 1
ATOM 666 C CA . ALA A 1 89 ? 8.471 2.177 -13.862 1.00 89.12 89 ALA A CA 1
ATOM 667 C C . ALA A 1 89 ? 9.187 2.332 -12.507 1.00 89.12 89 ALA A C 1
ATOM 669 O O . ALA A 1 89 ? 9.276 1.371 -11.749 1.00 89.12 89 ALA A O 1
ATOM 670 N N . ALA A 1 90 ? 9.669 3.533 -12.173 1.00 89.50 90 ALA A N 1
ATOM 671 C CA . ALA A 1 90 ? 10.252 3.809 -10.863 1.00 89.50 90 ALA A CA 1
ATOM 672 C C . ALA A 1 90 ? 9.219 3.699 -9.727 1.00 89.50 90 ALA A C 1
ATOM 674 O O . ALA A 1 90 ? 9.534 3.125 -8.691 1.00 89.50 90 ALA A O 1
ATOM 675 N N . LEU A 1 91 ? 7.988 4.185 -9.930 1.00 91.81 91 LEU A N 1
ATOM 676 C CA . LEU A 1 91 ? 6.897 4.041 -8.955 1.00 91.81 91 LEU A CA 1
ATOM 677 C C . LEU A 1 91 ? 6.468 2.580 -8.768 1.00 91.81 91 LEU A C 1
ATOM 679 O O . LEU A 1 91 ? 6.203 2.167 -7.645 1.00 91.81 91 LEU A O 1
ATOM 683 N N . LEU A 1 92 ? 6.405 1.801 -9.854 1.00 90.50 92 LEU A N 1
ATOM 684 C CA . LEU A 1 92 ? 5.998 0.391 -9.802 1.00 90.50 92 LEU A CA 1
ATOM 685 C C . LEU A 1 92 ? 7.036 -0.497 -9.102 1.00 90.50 92 LEU A C 1
ATOM 687 O O . LEU A 1 92 ? 6.666 -1.458 -8.437 1.00 90.50 92 LEU A O 1
ATOM 691 N N . ARG A 1 93 ? 8.329 -0.173 -9.238 1.00 86.75 93 ARG A N 1
ATOM 692 C CA . ARG A 1 93 ? 9.425 -0.911 -8.586 1.00 86.75 93 ARG A CA 1
ATOM 693 C C . ARG A 1 93 ? 9.676 -0.499 -7.138 1.00 86.75 93 ARG A C 1
ATOM 695 O O . ARG A 1 93 ? 10.435 -1.171 -6.446 1.00 86.75 93 ARG A O 1
ATOM 702 N N . ASP A 1 94 ? 9.108 0.614 -6.693 1.00 90.69 94 ASP A N 1
ATOM 703 C CA . ASP A 1 94 ? 9.232 1.039 -5.308 1.00 90.69 94 ASP A CA 1
ATOM 704 C C . ASP A 1 94 ? 8.366 0.155 -4.411 1.00 90.69 94 ASP A C 1
ATOM 706 O O . ASP A 1 94 ? 7.169 0.017 -4.638 1.00 90.69 94 ASP A O 1
ATOM 710 N N . GLU A 1 95 ? 8.962 -0.432 -3.378 1.00 86.75 95 GLU A N 1
ATOM 711 C CA . GLU A 1 95 ? 8.275 -1.376 -2.491 1.00 86.75 95 GLU A CA 1
ATOM 712 C C . GLU A 1 95 ? 7.001 -0.795 -1.854 1.00 86.75 95 GLU A C 1
ATOM 714 O O . GLU A 1 95 ? 5.946 -1.428 -1.864 1.00 86.75 95 GLU A O 1
ATOM 719 N N . LEU A 1 96 ? 7.071 0.435 -1.341 1.00 91.81 96 LEU A N 1
ATOM 720 C CA . LEU A 1 96 ? 5.947 1.053 -0.645 1.00 91.81 96 LEU A CA 1
ATOM 721 C C . LEU A 1 96 ? 4.861 1.505 -1.630 1.00 91.81 96 LEU A C 1
ATOM 723 O O . LEU A 1 96 ? 3.677 1.223 -1.434 1.00 91.81 96 LEU A O 1
ATOM 727 N N . VAL A 1 97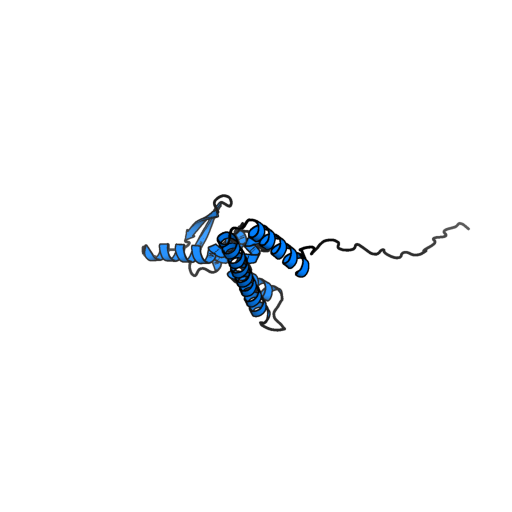 ? 5.255 2.200 -2.700 1.00 94.00 97 VAL A N 1
ATOM 728 C CA . VAL A 1 97 ? 4.305 2.726 -3.690 1.00 94.00 97 VAL A CA 1
ATOM 729 C C . VAL A 1 97 ? 3.696 1.597 -4.521 1.00 94.00 97 VAL A C 1
ATOM 731 O O . VAL A 1 97 ? 2.474 1.528 -4.653 1.00 94.00 97 VAL A O 1
ATOM 734 N N . GLY A 1 98 ? 4.523 0.684 -5.033 1.00 91.00 98 GLY A N 1
ATOM 735 C CA . GLY A 1 98 ? 4.092 -0.508 -5.757 1.00 91.00 98 GLY A CA 1
ATOM 736 C C . GLY A 1 98 ? 3.152 -1.362 -4.910 1.00 91.00 98 GLY A C 1
ATOM 737 O O . GLY A 1 98 ? 2.058 -1.693 -5.364 1.00 91.00 98 GLY A O 1
ATOM 738 N N . GLY A 1 99 ? 3.503 -1.616 -3.644 1.00 88.88 99 GLY A N 1
ATOM 739 C CA . GLY A 1 99 ? 2.656 -2.360 -2.709 1.00 88.88 99 GLY A CA 1
ATOM 740 C C . GLY A 1 99 ? 1.280 -1.721 -2.492 1.00 88.88 99 GLY A C 1
ATOM 741 O O . GLY A 1 99 ? 0.269 -2.424 -2.499 1.00 88.88 99 GLY A O 1
ATOM 742 N N . LEU A 1 100 ? 1.202 -0.391 -2.376 1.00 92.25 100 LEU A N 1
ATOM 743 C CA . LEU A 1 100 ? -0.076 0.324 -2.279 1.00 92.25 100 LEU A CA 1
ATOM 744 C C . LEU A 1 100 ? -0.901 0.250 -3.566 1.00 92.25 100 LEU A C 1
ATOM 746 O O . LEU A 1 100 ? -2.118 0.072 -3.504 1.00 92.25 100 LEU A O 1
ATOM 750 N N . LEU A 1 101 ? -0.269 0.368 -4.734 1.00 91.88 101 LEU A N 1
ATOM 751 C CA . LEU A 1 101 ? -0.969 0.220 -6.012 1.00 91.88 101 LEU A CA 1
ATOM 752 C C . LEU A 1 101 ? -1.576 -1.174 -6.139 1.00 91.88 101 LEU A C 1
ATOM 754 O O . LEU A 1 101 ? -2.718 -1.319 -6.566 1.00 91.88 101 LEU A O 1
ATOM 758 N N . VAL A 1 102 ? -0.831 -2.191 -5.725 1.00 89.56 102 VAL A N 1
ATOM 759 C CA . VAL A 1 102 ? -1.299 -3.570 -5.694 1.00 89.56 102 VAL A CA 1
ATOM 760 C C . VAL A 1 102 ? -2.449 -3.734 -4.682 1.00 89.56 102 VAL A C 1
ATOM 762 O O . VAL A 1 102 ? -3.502 -4.260 -5.040 1.00 89.56 102 VAL A O 1
ATOM 765 N N . LEU A 1 103 ? -2.305 -3.215 -3.456 1.00 88.88 103 LEU A N 1
ATOM 766 C CA . LEU A 1 103 ? -3.344 -3.246 -2.413 1.00 88.88 103 LEU A CA 1
ATOM 767 C C . LEU A 1 103 ? -4.680 -2.662 -2.897 1.00 88.88 103 LEU A C 1
ATOM 769 O O . LEU A 1 103 ? -5.741 -3.200 -2.580 1.00 88.88 103 LEU A O 1
ATOM 773 N N . HIS A 1 104 ? -4.620 -1.580 -3.674 1.00 89.19 104 HIS A N 1
ATOM 774 C CA . HIS A 1 104 ? -5.793 -0.882 -4.202 1.00 89.19 104 HIS A CA 1
ATOM 775 C C . HIS A 1 104 ? -6.252 -1.385 -5.581 1.00 89.19 104 HIS A C 1
ATOM 777 O O . HIS A 1 104 ? -7.184 -0.821 -6.150 1.00 89.19 104 HIS A O 1
ATOM 783 N N . GLY A 1 105 ? -5.629 -2.432 -6.139 1.00 88.50 105 GLY A N 1
ATOM 784 C CA . GLY A 1 105 ? -5.974 -2.960 -7.467 1.00 88.50 105 GLY A CA 1
ATOM 785 C C . GLY A 1 105 ? -5.699 -1.978 -8.613 1.00 88.50 105 GLY A C 1
ATOM 786 O O . GLY A 1 105 ? -6.344 -2.033 -9.657 1.00 88.50 105 GLY A O 1
ATOM 787 N N . LEU A 1 106 ? -4.765 -1.050 -8.402 1.00 91.38 106 LEU A N 1
ATOM 788 C CA . LEU A 1 106 ? -4.353 -0.006 -9.343 1.00 91.38 106 LEU A CA 1
ATOM 789 C C . LEU A 1 106 ? -3.053 -0.350 -10.077 1.00 91.38 106 LEU A C 1
ATOM 791 O O . LEU A 1 106 ? -2.610 0.421 -10.930 1.00 91.38 106 LEU A O 1
ATOM 795 N N . HIS A 1 107 ? -2.422 -1.478 -9.745 1.00 88.25 107 HIS A N 1
ATOM 796 C CA . HIS A 1 107 ? -1.20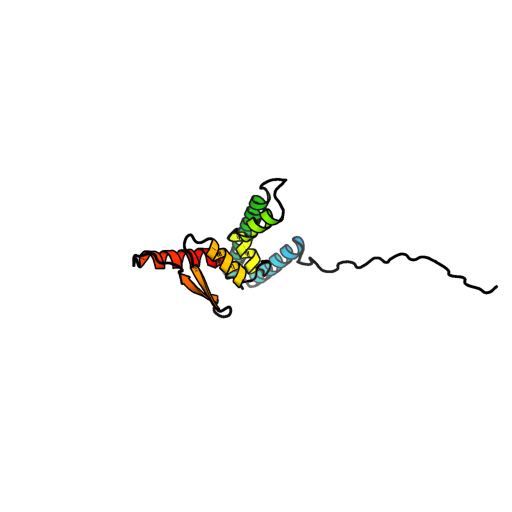9 -1.910 -10.424 1.00 88.25 107 HIS A CA 1
ATOM 797 C C . HIS A 1 107 ? -1.518 -2.288 -11.888 1.00 88.25 107 HIS A C 1
ATOM 799 O O . HIS A 1 107 ? -2.430 -3.080 -12.125 1.00 88.25 107 HIS A O 1
ATOM 805 N N . PRO A 1 108 ? -0.784 -1.743 -12.878 1.00 89.31 108 PRO A N 1
ATOM 806 C CA . PRO A 1 108 ? -1.073 -1.976 -14.294 1.00 89.31 108 PRO A CA 1
ATOM 807 C C . PRO A 1 108 ? -0.717 -3.394 -14.755 1.00 89.31 108 PRO A C 1
ATOM 809 O O . PRO A 1 108 ? -1.303 -3.892 -15.712 1.00 89.31 108 PRO A O 1
ATOM 812 N N . GLU A 1 109 ? 0.251 -4.027 -14.096 1.00 88.69 109 GLU A N 1
ATOM 813 C CA . GLU A 1 109 ? 0.655 -5.408 -14.370 1.00 88.69 109 GLU A CA 1
ATOM 814 C C . GLU A 1 109 ? -0.174 -6.399 -13.552 1.00 88.69 109 GLU A C 1
ATOM 816 O O . GLU A 1 109 ? -0.430 -6.180 -12.359 1.00 88.69 109 GLU A O 1
ATOM 821 N N . ASP A 1 110 ? -0.534 -7.512 -14.188 1.00 86.44 110 ASP A N 1
ATOM 822 C CA . ASP A 1 110 ? -1.183 -8.642 -13.539 1.00 86.44 110 ASP A CA 1
ATOM 823 C C . ASP A 1 110 ? -0.223 -9.405 -12.611 1.00 86.44 110 ASP A C 1
ATOM 825 O O . ASP A 1 110 ? 0.991 -9.194 -12.604 1.00 86.44 110 ASP A O 1
ATOM 829 N N . VAL A 1 111 ? -0.777 -10.284 -11.772 1.00 84.62 111 VAL A N 1
ATOM 830 C CA . VAL A 1 111 ? 0.011 -11.026 -10.778 1.00 84.62 111 VAL A CA 1
ATOM 831 C C . VAL A 1 111 ? 1.167 -11.813 -11.427 1.00 84.62 111 VAL A C 1
ATOM 833 O O . VAL A 1 111 ? 2.287 -11.705 -10.926 1.00 84.62 111 VAL A O 1
ATOM 836 N N . PRO A 1 112 ? 0.971 -12.567 -12.533 1.00 83.69 112 PRO A N 1
ATOM 837 C CA . PRO A 1 112 ? 2.070 -13.277 -13.186 1.00 83.69 112 PRO A CA 1
ATOM 838 C C . PRO A 1 112 ? 3.203 -12.365 -13.668 1.00 83.69 112 PRO A C 1
ATOM 840 O O . PRO A 1 112 ? 4.365 -12.703 -13.438 1.00 83.69 112 PRO A O 1
ATOM 843 N N . ALA A 1 113 ? 2.896 -11.220 -14.289 1.00 85.88 113 ALA A N 1
ATOM 844 C CA . ALA A 1 113 ? 3.915 -10.280 -14.755 1.00 85.88 113 ALA A CA 1
ATOM 845 C C . ALA A 1 113 ? 4.698 -9.660 -13.589 1.00 85.88 113 ALA A C 1
ATOM 847 O O . ALA A 1 113 ? 5.927 -9.610 -13.638 1.00 85.88 113 ALA A O 1
ATOM 848 N N . ARG A 1 114 ? 4.015 -9.292 -12.495 1.00 87.19 114 ARG A N 1
ATOM 849 C CA . ARG A 1 114 ? 4.683 -8.780 -11.286 1.00 87.19 114 ARG A CA 1
ATOM 850 C C . ARG A 1 114 ? 5.615 -9.811 -10.661 1.00 87.19 114 ARG A C 1
ATOM 852 O O . ARG A 1 114 ? 6.721 -9.475 -10.250 1.00 87.19 114 ARG A O 1
ATOM 859 N N . ILE A 1 115 ? 5.173 -11.069 -10.589 1.00 84.62 115 ILE A N 1
ATOM 860 C CA . ILE A 1 115 ? 5.993 -12.171 -10.076 1.00 84.62 115 ILE A CA 1
ATOM 861 C C . ILE A 1 115 ? 7.222 -12.370 -10.965 1.00 84.62 115 ILE A C 1
ATOM 863 O O . ILE A 1 115 ? 8.319 -12.514 -10.439 1.00 84.62 115 ILE A O 1
ATOM 867 N N . ALA A 1 116 ? 7.066 -12.353 -12.291 1.00 84.06 116 ALA A N 1
ATOM 868 C CA . ALA A 1 116 ? 8.195 -12.472 -13.210 1.00 84.06 116 ALA A CA 1
ATOM 869 C C . ALA A 1 116 ? 9.213 -11.337 -13.006 1.00 84.06 116 ALA A C 1
ATOM 871 O O . ALA A 1 116 ? 10.392 -11.610 -12.807 1.00 84.06 116 ALA A O 1
ATOM 872 N N . HIS A 1 117 ? 8.758 -10.082 -12.933 1.00 81.69 117 HIS A N 1
ATOM 873 C CA . HIS A 1 117 ? 9.638 -8.938 -12.682 1.00 81.69 117 HIS A CA 1
ATOM 874 C C . HIS A 1 117 ? 10.339 -8.983 -11.320 1.00 81.69 117 HIS A C 1
ATOM 876 O O . HIS A 1 117 ? 11.512 -8.625 -11.218 1.00 81.69 117 HIS A O 1
ATOM 882 N N . ALA A 1 118 ? 9.647 -9.442 -10.278 1.00 81.94 118 ALA A N 1
ATOM 883 C CA . ALA A 1 118 ? 10.243 -9.662 -8.965 1.00 81.94 118 ALA A CA 1
ATOM 884 C C . ALA A 1 118 ? 11.337 -10.744 -9.008 1.00 81.94 118 ALA A C 1
ATOM 886 O O . ALA A 1 118 ? 12.377 -10.598 -8.370 1.00 81.94 118 ALA A O 1
ATOM 887 N N . LEU A 1 119 ? 11.134 -11.817 -9.777 1.00 83.69 119 LEU A N 1
ATOM 888 C CA . LEU A 1 119 ? 12.135 -12.871 -9.942 1.00 83.69 119 LEU A CA 1
ATOM 889 C C . LEU A 1 119 ? 13.331 -12.416 -10.790 1.00 83.69 119 LEU A C 1
ATOM 891 O O . LEU A 1 119 ? 14.457 -12.759 -10.443 1.00 83.69 119 LEU A O 1
ATOM 895 N N . ASP A 1 120 ? 13.120 -11.595 -11.823 1.00 83.25 120 ASP A N 1
ATOM 896 C CA . ASP A 1 120 ? 14.198 -11.010 -12.642 1.00 83.25 120 ASP A CA 1
ATOM 897 C C . ASP A 1 120 ? 15.145 -10.109 -11.831 1.00 83.25 120 ASP A C 1
ATOM 899 O O . ASP A 1 120 ? 16.301 -9.911 -12.208 1.00 83.25 120 ASP A O 1
ATOM 903 N N . ALA A 1 121 ? 14.673 -9.551 -10.712 1.00 79.62 121 ALA A N 1
ATOM 904 C CA . ALA A 1 121 ? 15.493 -8.748 -9.809 1.00 79.62 121 ALA A CA 1
ATOM 905 C C . ALA A 1 121 ? 16.420 -9.594 -8.916 1.00 79.62 121 ALA A C 1
ATOM 907 O O . ALA A 1 121 ? 17.315 -9.046 -8.267 1.00 79.62 121 ALA A O 1
ATOM 908 N N . LEU A 1 122 ? 16.224 -10.917 -8.858 1.00 81.81 122 LEU A N 1
ATOM 909 C CA . LEU A 1 122 ? 17.076 -11.801 -8.073 1.00 81.81 122 LEU A CA 1
ATOM 910 C C . LEU A 1 122 ? 18.409 -12.050 -8.801 1.00 81.81 122 LEU A C 1
ATOM 912 O O . LEU A 1 122 ? 18.436 -12.278 -10.008 1.00 81.81 122 LEU A O 1
ATOM 916 N N . PRO A 1 123 ? 19.539 -12.102 -8.073 1.00 77.25 123 PRO A N 1
ATOM 917 C CA . PRO A 1 123 ? 20.843 -12.408 -8.665 1.00 77.25 123 PRO A CA 1
ATOM 918 C C . PRO A 1 123 ? 20.951 -13.854 -9.178 1.00 77.25 123 PRO A C 1
ATOM 920 O O . PRO A 1 123 ? 21.906 -14.192 -9.876 1.00 77.25 123 PRO A O 1
ATOM 923 N N . GLN A 1 124 ? 20.008 -14.725 -8.808 1.00 80.25 124 GLN A N 1
ATOM 924 C CA . GLN A 1 124 ? 19.963 -16.122 -9.224 1.00 80.25 124 GLN A CA 1
ATOM 925 C C . GLN A 1 124 ? 18.833 -16.345 -10.223 1.00 80.25 124 GLN A C 1
ATOM 927 O O . GLN A 1 124 ? 17.745 -15.802 -10.060 1.00 80.25 124 GLN A O 1
ATOM 932 N N . SER A 1 125 ? 19.072 -17.197 -11.222 1.00 79.00 125 SER A N 1
ATOM 933 C CA . SER A 1 125 ? 18.038 -17.552 -12.191 1.00 79.00 125 SER A CA 1
ATOM 934 C C . SER A 1 125 ? 17.000 -18.458 -11.527 1.00 79.00 125 SER A C 1
ATOM 936 O O . SER A 1 125 ? 17.276 -19.604 -11.158 1.00 79.00 125 SER A O 1
ATOM 938 N N . VAL A 1 126 ? 15.802 -17.915 -11.332 1.00 82.56 126 VAL A N 1
ATOM 939 C CA . VAL A 1 126 ? 14.666 -18.607 -10.727 1.00 82.56 126 VAL A CA 1
ATOM 940 C C . VAL A 1 126 ? 13.456 -18.432 -11.633 1.00 82.56 126 VAL A C 1
ATOM 942 O O . VAL A 1 126 ? 13.091 -17.317 -11.985 1.00 82.56 126 VAL A O 1
ATOM 945 N N . GLU A 1 127 ? 12.804 -19.536 -11.976 1.00 82.62 127 GLU A N 1
ATOM 946 C CA . GLU A 1 127 ? 11.557 -19.536 -12.736 1.00 82.62 127 GLU A CA 1
ATOM 947 C C . GLU A 1 127 ? 10.361 -19.850 -11.836 1.00 82.62 127 GLU A C 1
ATOM 949 O O . GLU A 1 127 ? 10.411 -20.702 -10.940 1.00 82.62 127 GLU A O 1
ATOM 954 N N . SER A 1 128 ? 9.234 -19.199 -12.122 1.00 83.31 128 SER A N 1
ATOM 955 C CA . SER A 1 128 ? 7.945 -19.592 -11.563 1.00 83.31 128 SER A CA 1
ATOM 956 C C . SER A 1 128 ? 7.455 -20.879 -12.230 1.00 83.31 128 SER A C 1
ATOM 958 O O . SER A 1 128 ? 7.234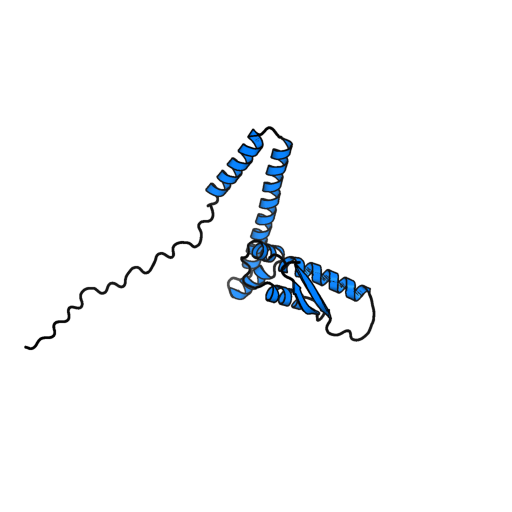 -20.937 -13.435 1.00 83.31 128 SER A O 1
ATOM 960 N N . SER A 1 129 ? 7.243 -21.919 -11.427 1.00 82.81 129 SER A N 1
ATOM 961 C CA . SER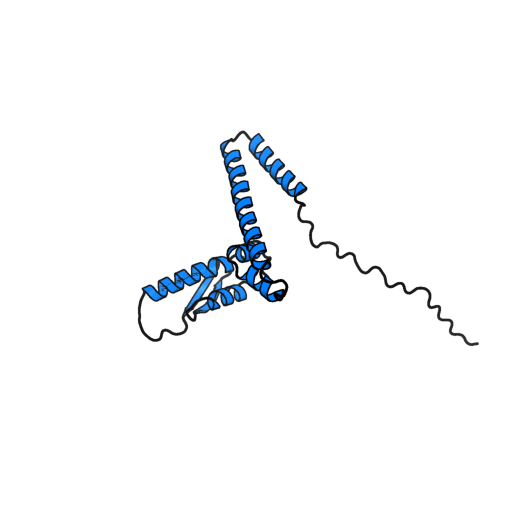 A 1 129 ? 6.660 -23.204 -11.848 1.00 82.81 129 SER A CA 1
ATOM 962 C C . SER A 1 129 ? 5.162 -23.319 -11.533 1.00 82.81 129 SER A C 1
ATOM 964 O O . SER A 1 129 ? 4.537 -24.353 -11.784 1.00 82.81 129 SER A O 1
ATOM 966 N N . GLY A 1 130 ? 4.573 -22.271 -10.954 1.00 82.25 130 GLY A N 1
ATOM 967 C CA . GLY A 1 130 ? 3.135 -22.163 -10.739 1.00 82.25 130 GLY A CA 1
ATOM 968 C C . GLY A 1 130 ? 2.778 -21.252 -9.573 1.00 82.25 130 GLY A C 1
ATOM 969 O O . GLY A 1 130 ? 3.424 -21.287 -8.528 1.00 82.25 130 GLY A O 1
ATOM 970 N N . PHE A 1 131 ? 1.705 -20.490 -9.743 1.00 83.06 131 PHE A N 1
ATOM 971 C CA . PHE A 1 131 ? 1.125 -19.627 -8.722 1.00 83.06 131 PHE A CA 1
ATOM 972 C C . PHE A 1 131 ? -0.326 -20.039 -8.480 1.00 83.06 131 PHE A C 1
ATOM 974 O O . PHE A 1 131 ? -1.094 -20.196 -9.427 1.00 83.06 131 PHE A O 1
ATOM 981 N N . ASP A 1 132 ? -0.683 -20.249 -7.218 1.00 83.31 132 ASP A N 1
ATOM 982 C CA . ASP A 1 132 ? -2.062 -20.469 -6.798 1.00 83.31 132 ASP A CA 1
ATOM 983 C C . ASP A 1 132 ? -2.622 -19.156 -6.230 1.00 83.31 132 ASP A C 1
ATOM 985 O O . ASP A 1 132 ? -2.218 -18.767 -5.132 1.00 83.31 132 ASP A O 1
ATOM 989 N N . PRO A 1 133 ? -3.542 -18.472 -6.932 1.00 75.94 133 PRO A N 1
ATOM 990 C CA . PRO A 1 133 ? -4.093 -17.195 -6.484 1.00 75.94 133 PRO A CA 1
ATOM 991 C C . PRO A 1 133 ? -5.011 -17.329 -5.263 1.00 75.94 133 PRO A C 1
ATOM 993 O O . PRO A 1 133 ? -5.136 -16.380 -4.495 1.00 75.94 133 PRO A O 1
ATOM 996 N N . ALA A 1 134 ? -5.625 -18.495 -5.032 1.00 78.81 134 ALA A N 1
ATOM 997 C CA . ALA A 1 134 ? -6.516 -18.696 -3.890 1.00 78.81 134 ALA A CA 1
ATOM 998 C C . ALA A 1 134 ? -5.734 -18.851 -2.579 1.00 78.81 134 ALA A C 1
ATOM 1000 O O . ALA A 1 134 ? -6.187 -18.415 -1.523 1.00 78.81 134 ALA A O 1
ATOM 1001 N N . THR A 1 135 ? -4.547 -19.461 -2.640 1.00 81.00 135 THR A N 1
ATOM 1002 C CA . THR A 1 135 ? -3.673 -19.634 -1.466 1.00 81.00 135 THR A CA 1
ATOM 1003 C C . THR A 1 135 ? -2.501 -18.646 -1.432 1.00 81.00 135 THR A C 1
ATOM 1005 O O . THR A 1 135 ? -1.773 -18.547 -0.440 1.00 81.00 135 THR A O 1
ATOM 1008 N N . GLY A 1 136 ? -2.277 -17.921 -2.528 1.00 76.62 136 GLY A N 1
ATOM 1009 C CA . GLY A 1 136 ? -1.097 -17.101 -2.783 1.00 76.62 136 GLY A CA 1
ATOM 1010 C C . GLY A 1 136 ? 0.208 -17.904 -2.863 1.00 76.62 136 GLY A C 1
ATOM 1011 O O . GLY A 1 136 ? 1.284 -17.316 -2.799 1.00 76.62 136 GLY A O 1
ATOM 1012 N N . LYS A 1 137 ? 0.162 -19.241 -2.919 1.00 82.19 137 LYS A N 1
ATOM 1013 C CA . LYS A 1 137 ? 1.377 -20.063 -2.913 1.00 82.19 137 LYS A CA 1
ATOM 1014 C C . LYS A 1 137 ? 2.064 -19.988 -4.272 1.00 82.19 137 LYS A C 1
ATOM 1016 O O . LYS A 1 137 ? 1.501 -20.405 -5.283 1.00 82.19 137 LYS A O 1
ATOM 1021 N N . LEU A 1 138 ? 3.308 -19.519 -4.273 1.00 83.19 138 LEU A N 1
ATOM 1022 C CA . LEU A 1 138 ? 4.186 -19.537 -5.435 1.00 83.19 138 LEU A CA 1
ATOM 1023 C C . LEU A 1 138 ? 5.152 -20.721 -5.344 1.00 83.19 138 LEU A C 1
ATOM 1025 O O . LEU A 1 138 ? 5.797 -20.927 -4.318 1.00 83.19 138 LEU A O 1
ATOM 1029 N N . ARG A 1 139 ? 5.260 -21.498 -6.422 1.00 84.19 139 ARG A N 1
ATOM 1030 C CA . ARG A 1 139 ? 6.253 -22.564 -6.567 1.00 84.19 139 ARG A CA 1
ATOM 1031 C C . ARG A 1 139 ? 7.370 -22.094 -7.479 1.00 84.19 139 ARG A C 1
ATOM 1033 O O . ARG A 1 139 ? 7.135 -21.816 -8.652 1.00 84.19 139 ARG A O 1
ATOM 1040 N N . LEU A 1 140 ? 8.588 -22.089 -6.961 1.00 85.50 140 LEU A N 1
ATOM 1041 C CA . LEU A 1 140 ? 9.779 -21.653 -7.681 1.00 85.50 140 LEU A CA 1
ATOM 1042 C C . LEU A 1 140 ? 10.658 -22.842 -8.069 1.00 85.50 140 LEU A C 1
ATOM 1044 O O . LEU A 1 140 ? 10.731 -23.839 -7.347 1.00 85.50 140 LEU A O 1
ATOM 1048 N N . ARG A 1 141 ? 11.340 -22.721 -9.206 1.00 83.38 141 ARG A N 1
ATOM 1049 C CA . ARG A 1 141 ? 12.368 -23.650 -9.671 1.00 83.38 141 ARG A CA 1
ATOM 1050 C C . ARG A 1 141 ? 13.650 -22.865 -9.931 1.00 83.38 141 ARG A C 1
ATOM 1052 O O . ARG A 1 141 ? 13.649 -21.954 -10.746 1.00 83.38 141 ARG A O 1
ATOM 1059 N N . LEU A 1 142 ? 14.739 -23.233 -9.261 1.00 81.56 142 LEU A N 1
ATOM 1060 C CA . LEU A 1 142 ? 16.063 -22.692 -9.578 1.00 81.56 142 LEU A CA 1
ATOM 1061 C C . LEU A 1 142 ? 16.542 -23.263 -10.915 1.00 81.56 142 LEU A C 1
ATOM 1063 O O . LEU A 1 142 ? 16.463 -24.474 -11.142 1.00 81.56 142 LEU A O 1
ATOM 1067 N N . LEU A 1 143 ? 17.064 -22.394 -11.771 1.00 72.62 143 LEU A N 1
ATOM 1068 C CA . LEU A 1 143 ? 17.666 -22.751 -13.045 1.00 72.62 143 LEU A CA 1
ATOM 1069 C C . LEU A 1 143 ? 19.175 -22.599 -12.939 1.00 72.62 143 LEU A C 1
ATOM 1071 O O . LEU A 1 143 ? 19.706 -21.503 -12.806 1.00 72.62 143 LEU A O 1
ATOM 1075 N N . GLY A 1 144 ? 19.864 -23.733 -13.001 1.00 62.81 144 GLY A N 1
ATOM 1076 C CA . GLY A 1 144 ? 21.315 -23.785 -12.895 1.00 62.81 144 GLY A CA 1
ATOM 1077 C C . GLY A 1 144 ? 21.800 -23.800 -11.448 1.00 62.81 144 GLY A C 1
ATOM 1078 O O . GLY A 1 144 ? 21.902 -22.775 -10.787 1.00 62.81 144 GLY A O 1
ATOM 1079 N N . SER A 1 145 ? 22.203 -24.981 -10.979 1.00 57.34 145 SER A N 1
ATOM 1080 C CA . SER A 1 145 ? 23.250 -25.091 -9.967 1.00 57.34 145 SER A CA 1
ATOM 1081 C C . SER A 1 145 ? 24.482 -25.682 -10.648 1.00 57.34 145 SER A C 1
ATOM 1083 O O . SER A 1 145 ? 24.629 -26.890 -10.825 1.00 57.34 145 SER A O 1
ATOM 1085 N N . GLY A 1 146 ? 25.389 -24.813 -11.085 1.00 50.88 146 GLY A N 1
ATOM 1086 C CA . GLY A 1 146 ? 26.758 -25.233 -11.348 1.00 50.88 146 GLY A CA 1
ATOM 1087 C C . GLY A 1 146 ? 27.427 -25.553 -10.014 1.00 50.88 146 GLY A C 1
ATOM 1088 O O . GLY A 1 146 ? 28.072 -24.686 -9.450 1.00 50.88 146 GLY A O 1
ATOM 1089 N N . GLY A 1 147 ? 27.196 -26.765 -9.497 1.00 51.47 147 GLY A N 1
ATOM 1090 C CA . GLY A 1 147 ? 27.976 -27.435 -8.453 1.00 51.47 147 GLY A CA 1
ATOM 1091 C C . GLY A 1 147 ? 28.240 -26.669 -7.151 1.00 51.47 147 GLY A C 1
ATOM 1092 O O . GLY A 1 147 ? 29.252 -25.999 -7.036 1.00 51.47 147 GLY A O 1
ATOM 1093 N N . CYS A 1 148 ? 27.402 -26.876 -6.133 1.00 46.62 148 CYS A N 1
ATOM 1094 C CA . CYS A 1 148 ? 27.796 -27.263 -4.764 1.00 46.62 148 CYS A CA 1
ATOM 1095 C C . CYS A 1 148 ? 26.534 -27.250 -3.888 1.00 46.62 148 CYS A C 1
ATOM 1097 O O . CYS A 1 148 ? 25.795 -26.267 -3.859 1.00 46.62 148 CYS A O 1
ATOM 1099 N N . GLY A 1 149 ? 26.253 -28.357 -3.202 1.00 53.12 149 GLY A N 1
ATOM 1100 C CA . GLY A 1 149 ? 25.133 -28.458 -2.273 1.00 53.12 149 GLY A CA 1
ATOM 1101 C C . GLY A 1 149 ? 25.418 -27.691 -0.986 1.00 53.12 149 GLY A C 1
ATOM 1102 O O . GLY A 1 149 ? 25.939 -28.269 -0.041 1.00 53.12 149 GLY A O 1
ATOM 1103 N N . CYS A 1 150 ? 25.038 -26.417 -0.933 1.00 50.81 150 CYS A N 1
ATOM 1104 C CA . CYS A 1 150 ? 24.964 -25.657 0.314 1.00 50.81 150 CYS A CA 1
ATOM 1105 C C . CYS A 1 150 ? 23.490 -25.384 0.621 1.00 50.81 150 CYS A C 1
ATOM 1107 O O . CYS A 1 150 ? 22.850 -24.609 -0.091 1.00 50.81 150 CYS A O 1
ATOM 1109 N N . GLY A 1 151 ? 22.944 -26.011 1.667 1.00 53.75 151 GLY A N 1
ATOM 1110 C CA . GLY A 1 151 ? 21.584 -25.735 2.156 1.00 53.75 151 GLY A CA 1
ATOM 1111 C C . GLY A 1 151 ? 21.343 -24.242 2.422 1.00 53.75 151 GLY A C 1
ATOM 1112 O O . GLY A 1 151 ? 20.279 -23.739 2.071 1.00 53.75 151 GLY A O 1
ATOM 1113 N N . ASP A 1 152 ? 22.384 -23.528 2.868 1.00 53.25 152 ASP A N 1
ATOM 1114 C CA . ASP A 1 152 ? 22.391 -22.069 3.066 1.00 53.25 152 ASP A CA 1
ATOM 1115 C C . ASP A 1 152 ? 22.031 -21.278 1.804 1.00 53.25 152 ASP A C 1
ATOM 1117 O O . ASP A 1 152 ? 21.343 -20.264 1.873 1.00 53.25 152 ASP A O 1
ATOM 1121 N N . SER A 1 153 ? 22.452 -21.744 0.623 1.00 64.62 153 SER A N 1
ATOM 1122 C CA . SER A 1 153 ? 22.170 -21.037 -0.632 1.00 64.62 153 SER A CA 1
ATOM 1123 C C . SER A 1 153 ? 20.690 -21.099 -1.011 1.00 64.62 153 SER A C 1
ATOM 1125 O O . SER A 1 153 ? 20.153 -20.139 -1.550 1.00 64.62 153 SER A O 1
ATOM 1127 N N . ARG A 1 154 ? 19.996 -22.196 -0.683 1.00 68.56 154 ARG A N 1
ATOM 1128 C CA . ARG A 1 154 ? 18.571 -22.358 -0.997 1.00 68.56 154 ARG A CA 1
ATOM 1129 C C . ARG A 1 154 ? 17.689 -21.558 -0.047 1.00 68.56 154 ARG A C 1
ATOM 1131 O O . ARG A 1 154 ? 16.726 -20.954 -0.503 1.00 68.56 154 ARG A O 1
ATOM 1138 N N . GLU A 1 155 ? 18.015 -21.553 1.241 1.00 72.06 155 GLU A N 1
ATOM 1139 C CA . GLU A 1 155 ? 17.280 -20.780 2.244 1.00 72.06 155 GLU A CA 1
ATOM 1140 C C . GLU A 1 155 ? 17.464 -19.272 2.028 1.00 72.06 155 GLU A C 1
ATOM 1142 O O . GLU A 1 155 ? 16.486 -18.529 2.060 1.00 72.06 155 GLU A O 1
ATOM 1147 N N . ALA A 1 156 ? 18.676 -18.830 1.672 1.00 70.44 156 ALA A N 1
ATOM 1148 C CA . ALA A 1 156 ? 18.934 -17.445 1.282 1.00 70.44 156 ALA A CA 1
ATOM 1149 C C . ALA A 1 156 ? 18.144 -17.026 0.029 1.00 70.44 156 ALA A C 1
ATOM 1151 O O . ALA A 1 156 ? 17.598 -15.927 -0.013 1.00 70.44 156 ALA A O 1
ATOM 1152 N N . VAL A 1 157 ? 18.037 -17.900 -0.979 1.00 71.31 157 VAL A N 1
ATOM 1153 C CA . VAL A 1 157 ? 17.234 -17.632 -2.186 1.00 71.31 157 VAL A CA 1
ATOM 1154 C C . VAL A 1 157 ? 15.745 -17.629 -1.875 1.00 71.31 157 VAL A C 1
ATOM 1156 O O . VAL A 1 157 ? 15.015 -16.801 -2.408 1.00 71.31 157 VAL A O 1
ATOM 1159 N N . GLU A 1 158 ? 15.278 -18.526 -1.010 1.00 74.25 158 GLU A N 1
ATOM 1160 C CA . GLU A 1 158 ? 13.884 -18.541 -0.582 1.00 74.25 158 GLU A CA 1
ATOM 1161 C C . GLU A 1 158 ? 13.534 -17.274 0.202 1.00 74.25 158 GLU A C 1
ATOM 1163 O O . GLU A 1 158 ? 12.484 -16.682 -0.041 1.00 74.25 158 GLU A O 1
ATOM 1168 N N . GLN A 1 159 ? 14.420 -16.824 1.091 1.00 76.00 159 GLN A N 1
ATOM 1169 C CA . GLN A 1 159 ? 14.225 -15.588 1.834 1.00 76.00 159 GLN A CA 1
ATOM 1170 C C . GLN A 1 159 ? 14.253 -14.368 0.909 1.00 76.00 159 GLN A C 1
ATOM 1172 O O . GLN A 1 159 ? 13.307 -13.588 0.924 1.00 76.00 159 GLN A O 1
ATOM 1177 N N . ALA A 1 160 ? 15.245 -14.268 0.020 1.00 72.94 160 ALA A N 1
ATOM 1178 C CA . ALA A 1 160 ? 15.309 -13.199 -0.975 1.00 72.94 160 ALA A CA 1
ATOM 1179 C C . ALA A 1 160 ? 14.073 -13.189 -1.888 1.00 72.94 160 ALA A C 1
ATOM 1181 O O . ALA A 1 160 ? 13.528 -12.132 -2.190 1.00 72.94 160 ALA A O 1
ATOM 1182 N N . ALA A 1 161 ? 13.579 -14.361 -2.294 1.00 72.88 161 ALA A N 1
ATOM 1183 C CA . ALA A 1 161 ? 12.347 -14.456 -3.062 1.00 72.88 161 ALA A CA 1
ATOM 1184 C C . ALA A 1 161 ? 11.136 -13.986 -2.245 1.00 72.88 161 ALA A C 1
ATOM 1186 O O . ALA A 1 161 ? 10.312 -13.250 -2.775 1.00 72.88 161 ALA A O 1
ATOM 1187 N N . ARG A 1 162 ? 11.009 -14.367 -0.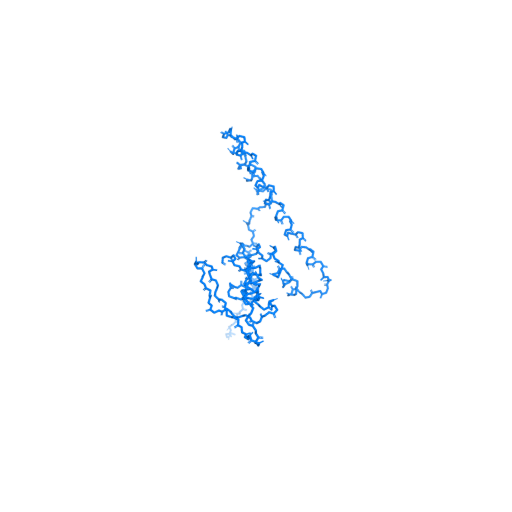966 1.00 74.31 162 ARG A N 1
ATOM 1188 C CA . ARG A 1 162 ? 9.915 -13.888 -0.099 1.00 74.31 162 ARG A CA 1
ATOM 1189 C C . ARG A 1 162 ? 9.938 -12.372 0.051 1.00 74.31 162 ARG A C 1
ATOM 1191 O O . ARG A 1 162 ? 8.879 -11.764 -0.087 1.00 74.31 162 ARG A O 1
ATOM 1198 N N . ASP A 1 163 ? 11.112 -11.799 0.288 1.00 71.06 163 ASP A N 1
ATOM 1199 C CA . ASP A 1 163 ? 11.285 -10.361 0.484 1.00 71.06 163 ASP A CA 1
ATOM 1200 C C . ASP A 1 163 ? 10.888 -9.602 -0.791 1.00 71.06 163 ASP A C 1
ATOM 1202 O O . ASP A 1 163 ? 10.038 -8.715 -0.751 1.00 71.06 163 ASP A O 1
ATOM 1206 N N . THR A 1 164 ? 11.378 -10.036 -1.956 1.00 69.75 164 THR A N 1
ATOM 1207 C CA . THR A 1 164 ? 11.046 -9.391 -3.236 1.00 69.75 164 THR A CA 1
ATOM 1208 C C . THR A 1 164 ? 9.585 -9.613 -3.653 1.00 69.75 164 THR A C 1
ATOM 1210 O O . THR A 1 164 ? 8.956 -8.740 -4.252 1.00 69.75 164 THR A O 1
ATOM 1213 N N . LEU A 1 165 ? 8.997 -10.772 -3.335 1.00 70.25 165 LEU A N 1
ATOM 1214 C CA . LEU A 1 165 ? 7.631 -11.115 -3.745 1.00 70.25 165 LEU A CA 1
ATOM 1215 C C . LEU A 1 165 ? 6.546 -10.584 -2.805 1.00 70.25 165 LEU A C 1
ATOM 1217 O O . LEU A 1 165 ? 5.392 -10.511 -3.238 1.00 70.25 165 LEU A O 1
ATOM 1221 N N . ALA A 1 166 ? 6.867 -10.208 -1.563 1.00 67.62 166 ALA A N 1
ATOM 1222 C CA . ALA A 1 166 ? 5.900 -9.673 -0.600 1.00 67.62 166 ALA A CA 1
ATOM 1223 C C . ALA A 1 166 ? 5.106 -8.486 -1.176 1.00 67.62 166 ALA A C 1
ATOM 1225 O O . ALA A 1 166 ? 3.893 -8.392 -0.985 1.00 67.62 166 ALA A O 1
ATOM 1226 N N . VAL A 1 167 ? 5.768 -7.657 -1.980 1.00 59.16 167 VAL A N 1
ATOM 1227 C CA . VAL A 1 167 ? 5.191 -6.489 -2.660 1.00 59.16 167 VAL A CA 1
ATOM 1228 C C . VAL A 1 167 ? 4.309 -6.879 -3.852 1.00 59.16 167 VAL A C 1
ATOM 1230 O O . VAL A 1 167 ? 3.289 -6.251 -4.128 1.00 59.16 167 VAL A O 1
ATOM 1233 N N . SER A 1 168 ? 4.666 -7.959 -4.551 1.00 61.50 168 SER A N 1
ATOM 1234 C CA . SER A 1 168 ? 3.978 -8.420 -5.767 1.00 61.50 168 SER A CA 1
ATOM 1235 C C . SER A 1 168 ? 2.670 -9.183 -5.495 1.00 61.50 168 SER A C 1
ATOM 1237 O O . SER A 1 168 ? 1.831 -9.311 -6.394 1.00 61.50 168 SER A O 1
ATOM 1239 N N . ARG A 1 169 ? 2.493 -9.688 -4.263 1.00 55.94 169 ARG A N 1
ATOM 1240 C CA . ARG A 1 169 ? 1.504 -10.719 -3.898 1.00 55.94 169 ARG A CA 1
ATOM 1241 C C . ARG A 1 169 ? 0.121 -10.189 -3.507 1.00 55.94 169 ARG A C 1
ATOM 1243 O O . ARG A 1 169 ? -0.803 -10.991 -3.382 1.00 55.94 169 ARG A O 1
ATOM 1250 N N . ALA A 1 170 ? -0.061 -8.888 -3.293 1.00 48.69 170 ALA A N 1
ATOM 1251 C CA . ALA A 1 170 ? -1.389 -8.394 -2.940 1.00 48.69 170 ALA A CA 1
ATOM 1252 C C . ALA A 1 170 ? -2.369 -8.548 -4.140 1.00 48.69 170 ALA A C 1
ATOM 1254 O O . ALA A 1 170 ? -2.084 -8.149 -5.257 1.00 48.69 170 ALA A O 1
ATOM 1255 N N . ARG A 1 171 ? -3.468 -9.265 -3.881 1.00 45.81 171 ARG A N 1
ATOM 1256 C CA . ARG A 1 171 ? -4.614 -9.645 -4.741 1.00 45.81 171 ARG A CA 1
ATOM 1257 C C . ARG A 1 171 ? -4.365 -10.021 -6.213 1.00 45.81 171 ARG A C 1
ATOM 1259 O O . ARG A 1 171 ? -4.037 -9.160 -7.058 1.00 45.81 171 ARG A O 1
#

Radius of gyration: 26.44 Å; chains: 1; bounding box: 64×53×90 Å

Organism: NCBI:txid467200

Sequence (171 aa):
RPDGEVDARAHRPERSGRMSGRGAGPNAETAGRMVEEVLDRIASAGDRAACESAEELVRVLMEFYGAAFARAMDLLRHGPDRPAREAVAALLRDELVGGLLVLHGLHPEDVPARIAHALDALPQSVESSGFDPATGKLRLRLLGSGGCGCGDSREAVEQAARDTLAVSRAR

Foldseek 3Di:
DDDDDDDPPDPPPDDPDDPPDDDPDPDPVRVVVVLVVVLVVQVVVVDPVSNVVSVVVVVVVVVLVVVLVVLLVVLQPPDPPDPPVSSVVSQCQDLSSVLVCLQVVNRPDDLVVLLVVLQVPDPFNKDFPDADLVVRDTDIDGDDDPDDDDPVVVVVVVVSSCVSCVSSRRD

Secondary structure (DSSP, 8-state):
---------------------S--SPPHHHHHHHHHHHHHHHHHTT-HHHHHHHHHHHHHHHHHHHHHHHHHHHHHTS-TT--HHHHHHHHHHSHHHHHHHHHTT--SS-HHHHHHHHHHTSSS-EEEEEEETTTTEEEEEE----S---HHHHHHHHHHHHHHHHTT---

pLDDT: mean 77.64, std 18.38, range [35.22, 98.06]